Protein AF-A0A554JGA8-F1 (afdb_monomer)

Structure (mmCIF, N/CA/C/O backbone):
data_AF-A0A554JGA8-F1
#
_entry.id   AF-A0A554JGA8-F1
#
loop_
_atom_site.group_PDB
_atom_site.id
_atom_site.type_symbol
_atom_site.label_atom_id
_atom_site.label_alt_id
_atom_site.label_comp_id
_atom_site.label_asym_id
_atom_site.label_entity_id
_atom_site.label_seq_id
_atom_site.pdbx_PDB_ins_code
_atom_site.Cartn_x
_atom_site.Cartn_y
_atom_site.Cartn_z
_atom_site.occupancy
_atom_site.B_iso_or_equiv
_atom_site.auth_seq_id
_atom_site.auth_comp_id
_atom_site.auth_asym_id
_atom_site.auth_atom_id
_atom_site.pdbx_PDB_model_num
ATOM 1 N N . MET A 1 1 ? 7.615 -18.349 -20.698 1.00 77.12 1 MET A N 1
ATOM 2 C CA . MET A 1 1 ? 8.482 -17.216 -20.299 1.00 77.12 1 MET A CA 1
ATOM 3 C C . MET A 1 1 ? 7.672 -15.963 -19.979 1.00 77.12 1 MET A C 1
ATOM 5 O O . MET A 1 1 ? 7.543 -15.660 -18.809 1.00 77.12 1 MET A O 1
ATOM 9 N N . ALA A 1 2 ? 7.080 -15.252 -20.950 1.00 86.94 2 ALA A N 1
ATOM 10 C CA . ALA A 1 2 ? 6.348 -14.006 -20.652 1.00 86.94 2 ALA A CA 1
ATOM 11 C C . ALA A 1 2 ? 5.070 -14.216 -19.813 1.00 86.94 2 ALA A C 1
ATOM 13 O O . ALA A 1 2 ? 4.805 -13.450 -18.891 1.00 86.94 2 ALA A O 1
ATOM 14 N N . ILE A 1 3 ? 4.304 -15.273 -20.106 1.00 93.06 3 ILE A N 1
ATOM 15 C CA . ILE A 1 3 ? 3.080 -15.619 -19.363 1.00 93.06 3 ILE A CA 1
ATOM 16 C C . ILE A 1 3 ? 3.410 -15.936 -17.899 1.00 93.06 3 ILE A C 1
ATOM 18 O O . ILE A 1 3 ? 2.759 -15.409 -17.003 1.00 93.06 3 ILE A O 1
ATOM 22 N N . ASP A 1 4 ? 4.458 -16.727 -17.660 1.00 95.56 4 ASP A N 1
ATOM 23 C CA . ASP A 1 4 ? 4.889 -17.120 -16.313 1.00 95.56 4 ASP A CA 1
ATOM 24 C C . ASP A 1 4 ? 5.306 -15.902 -15.479 1.00 95.56 4 ASP A C 1
ATOM 26 O O . ASP A 1 4 ? 4.943 -15.795 -14.307 1.00 95.56 4 ASP A O 1
ATOM 30 N N . THR A 1 5 ? 6.015 -14.945 -16.091 1.00 94.38 5 THR A N 1
ATOM 31 C CA . THR A 1 5 ? 6.390 -13.686 -15.437 1.00 94.38 5 THR A CA 1
ATOM 32 C C . THR A 1 5 ? 5.163 -12.849 -15.084 1.00 94.38 5 THR A C 1
ATOM 34 O O . THR A 1 5 ? 5.040 -12.413 -13.943 1.00 94.38 5 THR A O 1
ATOM 37 N N . ILE A 1 6 ? 4.237 -12.641 -16.027 1.00 95.06 6 ILE A N 1
ATOM 38 C CA . ILE A 1 6 ? 3.011 -11.860 -15.784 1.00 95.06 6 ILE A CA 1
ATOM 39 C C . ILE A 1 6 ? 2.185 -12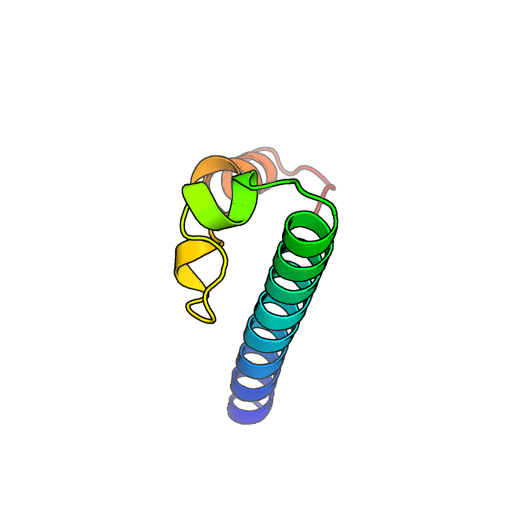.499 -14.666 1.00 95.06 6 ILE A C 1
ATOM 41 O O . ILE A 1 6 ? 1.728 -11.809 -13.756 1.00 95.06 6 ILE A O 1
ATOM 45 N N . PHE A 1 7 ? 2.031 -13.822 -14.711 1.00 95.94 7 PHE A N 1
ATOM 46 C CA . PHE A 1 7 ? 1.324 -14.573 -13.685 1.00 95.94 7 PHE A CA 1
ATOM 47 C C . PHE A 1 7 ? 1.990 -14.422 -12.313 1.00 95.94 7 PHE A C 1
ATOM 49 O O . PHE A 1 7 ? 1.317 -14.110 -11.334 1.00 95.94 7 PHE A O 1
ATOM 56 N N . SER A 1 8 ? 3.317 -14.557 -12.246 1.00 96.38 8 SER A N 1
ATOM 57 C CA . SER A 1 8 ? 4.074 -14.397 -10.999 1.00 96.38 8 SER A CA 1
ATOM 58 C C . SER A 1 8 ? 3.941 -12.989 -10.414 1.00 96.38 8 SER A C 1
ATOM 60 O O . SER A 1 8 ? 3.751 -12.846 -9.210 1.00 96.38 8 SER A O 1
ATOM 62 N N . VAL A 1 9 ? 3.984 -11.949 -11.254 1.00 94.62 9 VAL A N 1
ATOM 63 C CA . VAL A 1 9 ? 3.787 -10.556 -10.818 1.00 94.62 9 VAL A CA 1
ATOM 64 C C . VAL A 1 9 ? 2.379 -10.350 -10.265 1.00 94.62 9 VAL A C 1
ATOM 66 O O . VAL A 1 9 ? 2.223 -9.723 -9.221 1.00 94.62 9 VAL A O 1
ATOM 69 N N . LEU A 1 10 ? 1.353 -10.909 -10.911 1.00 95.25 10 LEU A N 1
ATOM 70 C CA . LEU A 1 10 ? -0.021 -10.818 -10.418 1.00 95.25 10 LEU A CA 1
ATOM 71 C C . LEU A 1 10 ? -0.172 -11.485 -9.042 1.00 95.25 10 LEU A C 1
ATOM 73 O O . LEU A 1 10 ? -0.777 -10.905 -8.139 1.00 95.25 10 LEU A O 1
ATOM 77 N N . VAL A 1 11 ? 0.407 -12.677 -8.871 1.00 96.44 11 VAL A N 1
ATOM 78 C CA . VAL A 1 11 ? 0.417 -13.391 -7.586 1.00 96.44 11 VAL A CA 1
ATOM 79 C C . VAL A 1 11 ? 1.154 -12.582 -6.522 1.00 96.44 11 VAL A C 1
ATOM 81 O O . VAL A 1 11 ? 0.642 -12.447 -5.414 1.00 96.44 11 VAL A O 1
ATOM 84 N N . LEU A 1 12 ? 2.310 -12.003 -6.853 1.00 95.00 12 LEU A N 1
ATOM 85 C CA . LEU A 1 12 ? 3.074 -11.161 -5.935 1.00 95.00 12 LEU A CA 1
ATOM 86 C C . LEU A 1 12 ? 2.256 -9.950 -5.473 1.00 95.00 12 LEU A C 1
ATOM 88 O O . LEU A 1 12 ? 2.143 -9.720 -4.272 1.00 95.00 12 LEU A O 1
ATOM 92 N N . VAL A 1 13 ? 1.642 -9.215 -6.406 1.00 94.56 13 VAL A N 1
ATOM 93 C CA . VAL A 1 13 ? 0.806 -8.046 -6.088 1.00 94.56 13 VAL A CA 1
ATOM 94 C C . VAL A 1 13 ? -0.331 -8.441 -5.150 1.00 94.56 13 VAL A C 1
ATOM 96 O O . VAL A 1 13 ? -0.525 -7.804 -4.117 1.00 94.56 13 VAL A O 1
ATOM 99 N N . MET A 1 14 ? -1.050 -9.521 -5.458 1.00 96.69 14 MET A N 1
ATOM 100 C CA . MET A 1 14 ? -2.143 -9.980 -4.599 1.00 96.69 14 MET A CA 1
ATOM 101 C C . MET A 1 14 ? -1.651 -10.488 -3.240 1.00 96.69 14 MET A C 1
ATOM 103 O O . MET A 1 14 ? -2.313 -10.250 -2.232 1.00 96.69 14 MET A O 1
ATOM 107 N N . SER A 1 15 ? -0.486 -11.137 -3.185 1.00 97.12 15 SER A N 1
ATOM 108 C CA . SER A 1 15 ? 0.126 -11.584 -1.931 1.00 97.12 15 SER A CA 1
ATOM 109 C C . SER A 1 15 ? 0.455 -10.407 -1.014 1.00 97.12 15 SER A C 1
ATOM 111 O O . SER A 1 15 ? 0.193 -10.485 0.184 1.00 97.12 15 SER A O 1
ATOM 113 N N . VAL A 1 16 ? 0.997 -9.316 -1.565 1.00 95.25 16 VAL A N 1
ATOM 114 C CA . VAL A 1 16 ? 1.283 -8.090 -0.805 1.00 95.25 16 VAL A CA 1
ATOM 115 C C . VAL A 1 16 ? -0.012 -7.447 -0.312 1.00 95.25 16 VAL A C 1
ATOM 117 O O . VAL A 1 16 ? -0.110 -7.112 0.862 1.00 95.25 16 VAL A O 1
ATOM 120 N N . VAL A 1 17 ? -1.048 -7.349 -1.152 1.00 96.50 17 VAL A N 1
ATOM 121 C CA . VAL A 1 17 ? -2.346 -6.793 -0.725 1.00 96.50 17 VAL A CA 1
ATOM 122 C C . VAL A 1 17 ? -2.937 -7.590 0.438 1.00 96.50 17 VAL A C 1
ATOM 124 O O . VAL A 1 17 ? -3.359 -7.008 1.432 1.00 96.50 17 VAL A O 1
ATOM 127 N N . VAL A 1 18 ? -2.940 -8.923 0.354 1.00 97.88 18 VAL A N 1
ATOM 128 C CA . VAL A 1 18 ? -3.446 -9.771 1.444 1.00 97.88 18 VAL A CA 1
ATOM 129 C C . VAL A 1 18 ? -2.614 -9.597 2.719 1.00 97.88 18 VAL A C 1
ATOM 131 O O . VAL A 1 18 ? -3.185 -9.558 3.810 1.00 97.88 18 VAL A O 1
ATOM 134 N N . HIS A 1 19 ? -1.292 -9.463 2.595 1.00 97.06 19 HIS A N 1
ATOM 135 C CA . HIS A 1 19 ? -0.396 -9.198 3.720 1.00 97.06 19 HIS A CA 1
ATOM 136 C C . HIS A 1 19 ? -0.747 -7.884 4.436 1.00 97.06 19 HIS A C 1
ATOM 138 O O . HIS A 1 19 ? -1.005 -7.894 5.639 1.00 97.06 19 HIS A O 1
ATOM 144 N N . GLU A 1 20 ? -0.852 -6.779 3.698 1.00 95.56 20 GLU A N 1
ATOM 145 C CA . GLU A 1 20 ? -1.162 -5.455 4.257 1.00 95.56 20 GLU A CA 1
ATOM 146 C C . GLU A 1 20 ? -2.569 -5.386 4.862 1.00 95.56 20 GLU A C 1
ATOM 148 O O . GLU A 1 20 ? -2.768 -4.870 5.962 1.00 95.56 20 GLU A O 1
ATOM 153 N N . VAL A 1 21 ? -3.560 -5.977 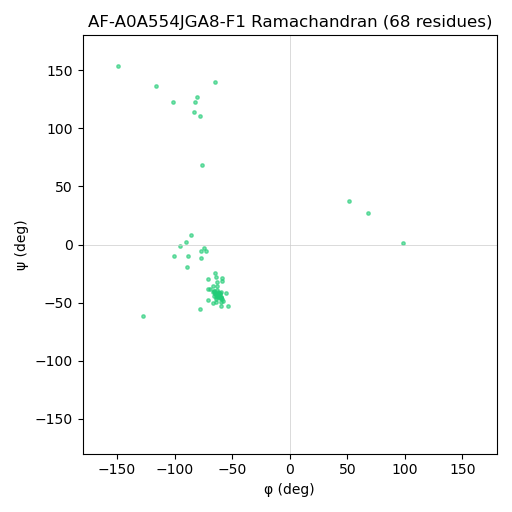4.190 1.00 97.44 21 VAL A N 1
ATOM 154 C CA . VAL A 1 21 ? -4.931 -6.052 4.711 1.00 97.44 21 VAL A CA 1
ATOM 155 C C . VAL A 1 21 ? -4.982 -6.874 6.001 1.00 97.44 21 VAL A C 1
ATOM 157 O O . 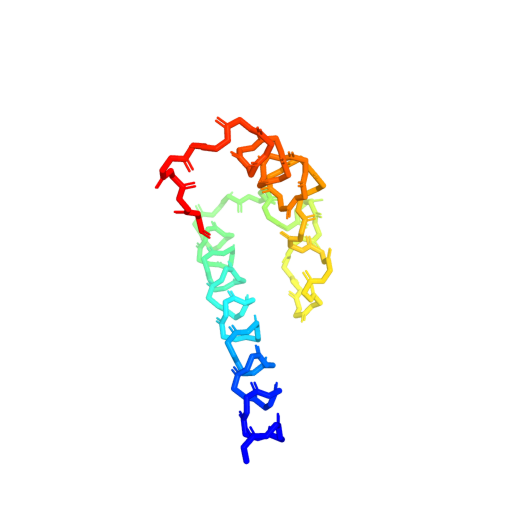VAL A 1 21 ? -5.731 -6.527 6.913 1.00 97.44 21 VAL A O 1
ATOM 160 N N . SER A 1 22 ? -4.167 -7.927 6.121 1.00 98.00 22 SER A N 1
ATOM 161 C CA . SER A 1 22 ? -4.077 -8.724 7.352 1.00 98.00 22 SER A CA 1
ATOM 162 C C . SER A 1 22 ? -3.519 -7.909 8.517 1.00 98.00 22 SER A C 1
ATOM 164 O O . SER A 1 22 ? -4.080 -7.968 9.613 1.00 98.00 22 SER A O 1
ATOM 166 N N . HIS A 1 23 ? -2.481 -7.099 8.281 1.00 97.81 23 HIS A N 1
ATOM 167 C CA . HIS A 1 23 ? -1.991 -6.143 9.281 1.00 97.81 23 HIS A CA 1
ATOM 168 C C . HIS A 1 23 ? -3.071 -5.141 9.670 1.00 97.81 23 HIS A C 1
ATOM 170 O O . HIS A 1 23 ? -3.300 -4.923 10.857 1.00 97.81 23 HIS A O 1
ATOM 176 N N . GLY A 1 24 ? -3.789 -4.592 8.688 1.00 97.44 24 GLY A N 1
ATOM 177 C CA . GLY A 1 24 ? -4.885 -3.657 8.927 1.00 97.44 24 GLY A CA 1
ATOM 178 C C . GLY A 1 24 ? -6.016 -4.258 9.769 1.00 97.44 24 GLY A C 1
ATOM 179 O O . GLY A 1 24 ? -6.526 -3.600 10.674 1.00 97.44 24 GLY A O 1
ATOM 180 N N . TYR A 1 25 ? -6.391 -5.517 9.528 1.00 98.19 25 TYR A N 1
ATOM 181 C CA . TYR A 1 25 ? -7.377 -6.212 10.359 1.00 98.19 25 TYR A CA 1
ATOM 182 C C . TYR A 1 25 ? -6.856 -6.516 11.765 1.00 98.19 25 TYR A C 1
ATOM 184 O O . TYR A 1 25 ? -7.617 -6.387 12.724 1.00 98.19 25 TYR A O 1
ATOM 192 N N . ALA A 1 26 ? -5.582 -6.892 11.910 1.00 98.50 26 ALA A N 1
ATOM 193 C CA . ALA A 1 26 ? -4.968 -7.100 13.219 1.00 98.50 26 ALA A CA 1
ATOM 194 C C . ALA A 1 26 ? -4.928 -5.793 14.033 1.00 98.50 26 ALA A C 1
ATOM 196 O O . ALA A 1 26 ? -5.314 -5.786 15.200 1.00 98.50 26 ALA A O 1
ATOM 197 N N . ALA A 1 27 ? -4.546 -4.682 13.401 1.00 98.25 27 ALA A N 1
ATOM 198 C CA . ALA A 1 27 ? -4.565 -3.343 13.985 1.00 98.25 27 ALA A CA 1
ATOM 199 C C . ALA A 1 27 ? -5.986 -2.935 14.409 1.00 98.25 27 ALA A C 1
ATOM 201 O O . ALA A 1 27 ? -6.197 -2.534 15.554 1.00 98.25 27 ALA A O 1
ATOM 202 N N . LEU A 1 28 ? -6.981 -3.158 13.542 1.00 98.19 28 LEU A N 1
ATOM 203 C CA . LEU A 1 28 ? -8.387 -2.891 13.851 1.00 98.19 28 LEU A CA 1
ATOM 204 C C . LEU A 1 28 ? -8.892 -3.714 15.040 1.00 98.19 28 LEU A C 1
ATOM 206 O O . LEU A 1 28 ? -9.602 -3.183 15.893 1.00 98.19 28 LEU A O 1
ATOM 210 N N . ALA A 1 29 ? -8.516 -4.992 15.122 1.00 98.12 29 ALA A N 1
ATOM 211 C CA . ALA A 1 29 ? -8.868 -5.850 16.252 1.00 98.12 29 ALA A CA 1
ATOM 212 C C . ALA A 1 29 ? -8.246 -5.366 17.575 1.00 98.12 29 ALA A C 1
ATOM 214 O O . ALA A 1 29 ? -8.824 -5.582 18.638 1.00 98.12 29 ALA A O 1
ATOM 215 N N . LEU A 1 30 ? -7.099 -4.683 17.507 1.00 98.38 30 LEU A N 1
ATOM 216 C CA . LEU A 1 30 ? -6.422 -4.049 18.641 1.00 98.38 30 LEU A CA 1
ATOM 217 C C . LEU A 1 30 ? -6.858 -2.588 18.874 1.00 98.38 30 LEU A C 1
ATOM 219 O O . LEU A 1 30 ? -6.364 -1.948 19.800 1.00 98.38 30 LEU A O 1
ATOM 223 N N . GLY A 1 31 ? -7.809 -2.077 18.084 1.00 97.88 31 GLY A N 1
ATOM 224 C CA . GLY A 1 31 ? -8.437 -0.767 18.268 1.00 97.88 31 GLY A CA 1
ATOM 225 C C . GLY A 1 31 ? -7.888 0.371 17.403 1.00 97.88 31 GLY A C 1
ATOM 226 O O . GLY A 1 31 ? -8.392 1.486 17.517 1.00 97.88 31 GLY A O 1
ATOM 227 N N . ASP A 1 32 ? -6.910 0.123 16.530 1.00 98.19 32 ASP A N 1
ATOM 228 C CA . ASP A 1 32 ? -6.426 1.115 15.564 1.00 98.19 32 ASP A CA 1
ATOM 229 C C . ASP A 1 32 ? -7.328 1.134 14.319 1.00 98.19 32 ASP A C 1
ATOM 231 O O . ASP A 1 32 ? -7.418 0.167 13.560 1.00 98.19 32 ASP A O 1
ATOM 235 N N . THR A 1 33 ? -8.028 2.249 14.110 1.00 97.50 33 THR A N 1
ATOM 236 C CA . THR A 1 33 ? -9.007 2.392 13.031 1.00 97.50 33 THR A CA 1
ATOM 237 C C . THR A 1 33 ? -8.450 3.037 11.764 1.00 97.50 33 THR A C 1
ATOM 239 O O . THR A 1 33 ? -9.187 3.109 10.780 1.00 97.50 33 THR A O 1
ATOM 242 N N . THR A 1 34 ? -7.174 3.441 11.720 1.00 96.88 34 THR A N 1
ATOM 243 C CA . THR A 1 34 ? -6.599 4.216 10.605 1.00 96.88 34 THR A CA 1
ATOM 244 C C . THR A 1 34 ? -6.818 3.544 9.249 1.00 96.88 34 THR A C 1
ATOM 246 O O . THR A 1 34 ? -7.407 4.144 8.352 1.00 96.88 34 THR A O 1
ATOM 249 N N . ALA A 1 35 ? -6.446 2.267 9.099 1.00 95.31 35 ALA A N 1
ATOM 250 C CA . ALA A 1 35 ? -6.592 1.555 7.823 1.00 95.31 35 ALA A CA 1
ATOM 251 C C . ALA A 1 35 ? -8.060 1.402 7.379 1.00 95.31 35 ALA A C 1
ATOM 253 O O . ALA A 1 35 ? -8.364 1.392 6.182 1.00 95.31 35 ALA A O 1
ATOM 254 N N . ARG A 1 36 ? -8.988 1.284 8.336 1.00 96.56 36 ARG A N 1
ATOM 255 C CA . ARG A 1 36 ? -10.426 1.213 8.053 1.00 96.56 36 ARG A CA 1
ATOM 256 C C . ARG A 1 36 ? -10.948 2.565 7.584 1.00 96.56 36 ARG A C 1
ATOM 258 O O . ARG A 1 36 ? -11.655 2.622 6.581 1.00 96.56 36 ARG A O 1
ATOM 265 N N . ASP A 1 37 ? -10.596 3.623 8.302 1.00 97.56 37 ASP A N 1
ATOM 266 C CA . ASP A 1 37 ? -11.110 4.969 8.071 1.00 97.56 37 ASP A CA 1
ATOM 267 C C . ASP A 1 37 ? -10.544 5.559 6.759 1.00 97.56 37 ASP A C 1
ATOM 269 O O . ASP A 1 37 ? -11.243 6.274 6.044 1.00 97.56 37 ASP A O 1
ATOM 273 N N . GLU A 1 38 ? -9.332 5.155 6.362 1.00 95.25 38 GLU A N 1
ATOM 274 C CA . GLU A 1 38 ? -8.740 5.445 5.045 1.00 95.25 38 GLU A CA 1
ATOM 275 C C . GLU A 1 38 ? -9.293 4.563 3.904 1.00 95.25 38 GLU A C 1
ATOM 277 O O . GLU A 1 38 ? -8.957 4.757 2.733 1.00 95.25 38 GLU A O 1
ATOM 282 N N . GLY A 1 39 ? -10.145 3.577 4.211 1.00 95.00 39 GLY A N 1
ATOM 283 C CA . GLY A 1 39 ? -10.717 2.660 3.221 1.00 95.00 39 GLY A CA 1
ATOM 284 C C . GLY A 1 39 ? -9.697 1.699 2.599 1.00 95.00 39 GLY A C 1
ATOM 285 O O . GLY A 1 39 ? -9.886 1.260 1.460 1.00 95.00 39 GLY A O 1
ATOM 286 N N . ARG A 1 40 ? -8.620 1.384 3.331 1.00 95.94 40 ARG A N 1
ATOM 287 C CA . ARG A 1 40 ? -7.533 0.484 2.913 1.00 95.94 40 ARG A CA 1
ATOM 288 C C . ARG A 1 40 ? -7.787 -0.986 3.260 1.00 95.94 40 ARG A C 1
ATOM 290 O O . ARG A 1 40 ? -7.110 -1.853 2.734 1.00 95.94 40 ARG A O 1
ATOM 297 N N . LEU A 1 41 ? -8.811 -1.311 4.053 1.00 96.31 41 LEU A N 1
ATOM 298 C CA . LEU A 1 41 ? -9.242 -2.701 4.290 1.00 96.31 41 LEU A CA 1
ATOM 299 C C . LEU A 1 41 ? -10.024 -3.270 3.089 1.00 96.31 41 LEU A C 1
ATOM 301 O O . LEU A 1 41 ? -11.237 -3.467 3.141 1.00 96.31 41 LEU A O 1
ATOM 305 N N . THR A 1 42 ? -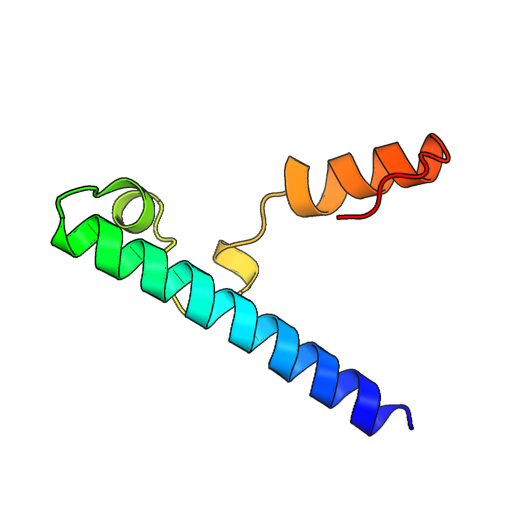9.339 -3.490 1.968 1.00 96.12 42 THR A N 1
ATOM 306 C CA . THR A 1 42 ? -9.934 -3.947 0.705 1.00 96.12 42 THR A CA 1
ATOM 307 C C . THR A 1 42 ? -8.942 -4.788 -0.089 1.00 96.12 42 THR A C 1
ATOM 309 O O . THR A 1 42 ? -7.747 -4.595 0.020 1.00 96.12 42 THR A O 1
ATOM 312 N N . LEU A 1 43 ? -9.402 -5.701 -0.944 1.00 95.69 43 LEU A N 1
ATOM 313 C CA . LEU A 1 43 ? -8.505 -6.454 -1.835 1.00 95.69 43 LEU A CA 1
ATOM 314 C C . LEU A 1 43 ? -8.195 -5.716 -3.146 1.00 95.69 43 LEU A C 1
ATOM 316 O O . LEU A 1 43 ? -7.608 -6.291 -4.058 1.00 95.69 43 LEU A O 1
ATOM 320 N N . ASN A 1 44 ? -8.601 -4.450 -3.269 1.00 95.19 4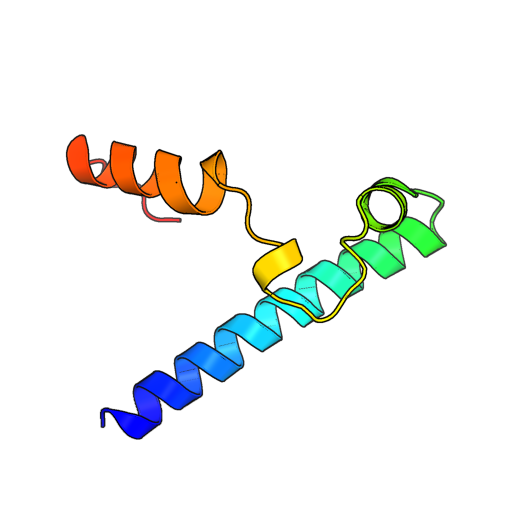4 ASN A N 1
ATOM 321 C CA . ASN A 1 44 ? -8.271 -3.630 -4.426 1.00 95.19 44 ASN A CA 1
ATOM 322 C C . ASN A 1 44 ? -6.816 -3.117 -4.326 1.00 95.19 44 ASN A C 1
ATOM 324 O O . ASN A 1 44 ? -6.559 -2.220 -3.515 1.00 95.19 44 ASN A O 1
ATOM 328 N N . PRO A 1 45 ? -5.871 -3.591 -5.165 1.00 91.88 45 PRO A N 1
ATOM 329 C CA . PRO A 1 45 ? -4.468 -3.167 -5.102 1.00 91.88 45 PRO A CA 1
ATOM 330 C C . PRO A 1 45 ? -4.298 -1.657 -5.286 1.00 91.88 45 PRO A C 1
ATOM 332 O O . PRO A 1 45 ? -3.436 -1.051 -4.657 1.00 91.88 45 PRO A O 1
ATOM 335 N N . LEU A 1 46 ? -5.170 -1.013 -6.069 1.00 91.88 46 LEU A N 1
ATOM 336 C CA . LEU A 1 46 ? -5.082 0.424 -6.344 1.00 91.88 46 LEU A CA 1
ATOM 337 C C . LEU A 1 46 ? -5.302 1.292 -5.100 1.00 91.88 46 LEU A C 1
ATOM 339 O O . LEU A 1 46 ? -4.836 2.424 -5.058 1.00 91.88 46 LEU A O 1
ATOM 343 N N . LYS A 1 47 ? -6.002 0.777 -4.084 1.00 91.69 47 LYS A N 1
ATOM 344 C CA . LYS A 1 47 ? -6.255 1.489 -2.820 1.00 91.69 47 LYS A CA 1
ATOM 345 C C . LYS A 1 47 ? -5.048 1.502 -1.876 1.00 91.69 47 LYS A C 1
ATOM 347 O O . LYS A 1 47 ? -5.053 2.260 -0.911 1.00 91.69 47 LYS A O 1
ATOM 352 N N . HIS A 1 48 ? -4.031 0.696 -2.174 1.00 90.00 48 HIS A N 1
ATOM 353 C CA . HIS A 1 48 ? -2.798 0.579 -1.392 1.00 90.00 48 HIS A CA 1
ATOM 354 C C . HIS A 1 48 ? -1.642 1.365 -2.015 1.00 90.00 48 HIS A C 1
ATOM 356 O O . HIS A 1 48 ? -0.596 1.511 -1.392 1.00 90.00 48 HIS A O 1
ATOM 362 N N . LEU A 1 49 ? -1.817 1.871 -3.239 1.00 89.75 49 LEU A N 1
ATOM 363 C CA . LEU A 1 49 ? -0.806 2.670 -3.917 1.00 89.75 49 LEU A CA 1
ATOM 364 C C . LEU A 1 49 ? -0.848 4.108 -3.406 1.00 89.75 49 LEU A C 1
ATOM 366 O O . LEU A 1 49 ? -1.889 4.767 -3.444 1.00 89.75 49 LEU A O 1
ATOM 370 N N . ASP A 1 50 ? 0.308 4.599 -2.980 1.00 89.12 50 ASP A N 1
ATOM 371 C CA . ASP A 1 50 ? 0.513 6.002 -2.651 1.00 89.12 50 ASP A CA 1
ATOM 372 C C . ASP A 1 50 ? 1.253 6.681 -3.816 1.00 89.12 50 ASP A C 1
ATOM 374 O O . ASP A 1 50 ? 2.343 6.242 -4.177 1.00 89.12 50 ASP A O 1
ATOM 378 N N . PRO A 1 51 ? 0.719 7.742 -4.444 1.00 86.88 51 PRO A N 1
ATOM 379 C CA . PRO A 1 51 ? 1.371 8.369 -5.596 1.00 86.88 51 PRO A CA 1
ATOM 380 C C . PRO A 1 51 ? 2.785 8.890 -5.310 1.00 86.88 51 PRO A C 1
ATOM 382 O O . PRO A 1 51 ? 3.623 8.932 -6.213 1.00 86.88 51 PRO A O 1
ATOM 385 N N . VAL A 1 52 ? 3.074 9.284 -4.067 1.00 92.19 52 VAL A N 1
ATOM 386 C CA . VAL A 1 52 ? 4.397 9.778 -3.687 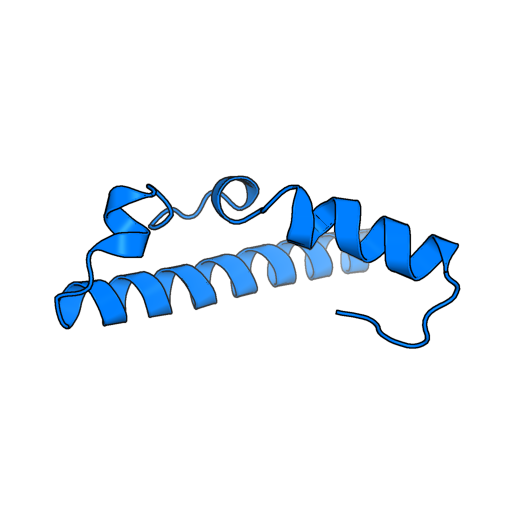1.00 92.19 52 VAL A CA 1
ATOM 387 C C . VAL A 1 52 ? 5.352 8.602 -3.507 1.00 92.19 52 VAL A C 1
ATOM 389 O O . VAL A 1 52 ? 6.377 8.547 -4.183 1.00 92.19 52 VAL A O 1
ATOM 392 N N . GLY A 1 53 ? 5.009 7.642 -2.650 1.00 87.12 53 GLY A N 1
ATOM 393 C CA . GLY A 1 53 ? 5.855 6.491 -2.333 1.00 87.12 53 GLY A CA 1
ATOM 394 C C . GLY A 1 53 ? 5.970 5.472 -3.468 1.00 87.12 53 GLY A C 1
ATOM 395 O O . GLY A 1 53 ? 7.050 4.943 -3.705 1.00 87.12 53 GLY A O 1
ATOM 396 N N . SER A 1 54 ? 4.887 5.216 -4.201 1.00 87.00 54 SER A N 1
ATOM 397 C CA . SER A 1 54 ? 4.831 4.194 -5.254 1.00 87.00 54 SER A CA 1
ATOM 398 C C . SER A 1 54 ? 5.237 4.707 -6.639 1.00 87.00 54 SER A C 1
ATOM 400 O O . SER A 1 54 ? 5.558 3.892 -7.500 1.00 87.00 54 SER A O 1
ATOM 402 N N . VAL A 1 55 ? 5.220 6.026 -6.888 1.00 88.06 55 VAL A N 1
ATOM 403 C CA . VAL A 1 55 ? 5.542 6.593 -8.216 1.00 88.06 55 VAL A CA 1
ATOM 404 C C . VAL A 1 55 ? 6.609 7.678 -8.139 1.00 88.06 55 VAL A C 1
ATOM 406 O O . VAL A 1 55 ? 7.677 7.523 -8.734 1.00 88.06 55 VAL A O 1
ATOM 409 N N . ALA A 1 56 ? 6.346 8.776 -7.425 1.00 91.69 56 ALA A N 1
ATOM 410 C CA . ALA A 1 56 ? 7.232 9.938 -7.452 1.00 91.69 56 ALA A CA 1
ATOM 411 C C . ALA A 1 56 ? 8.621 9.622 -6.880 1.00 91.69 56 ALA A C 1
ATOM 413 O O . ALA A 1 56 ? 9.631 9.974 -7.484 1.00 91.69 56 ALA A O 1
ATOM 414 N N . LEU A 1 57 ? 8.682 8.927 -5.745 1.00 91.69 57 LEU A N 1
ATOM 415 C CA . LEU A 1 57 ? 9.931 8.593 -5.075 1.00 91.69 57 LEU A CA 1
ATOM 416 C C . LEU A 1 57 ? 10.786 7.605 -5.898 1.00 91.69 57 LEU A C 1
ATOM 418 O O . LEU A 1 57 ? 11.942 7.942 -6.158 1.00 91.69 57 LEU A O 1
ATOM 422 N N . PRO A 1 58 ? 10.266 6.462 -6.395 1.00 89.31 58 PRO A N 1
ATOM 423 C CA . PRO A 1 58 ? 11.017 5.587 -7.294 1.00 89.31 58 PRO A CA 1
ATOM 424 C C . PRO A 1 58 ? 11.532 6.311 -8.540 1.00 89.31 58 PRO A C 1
ATOM 426 O O . PRO A 1 58 ? 12.685 6.128 -8.928 1.00 89.31 58 PRO A O 1
ATOM 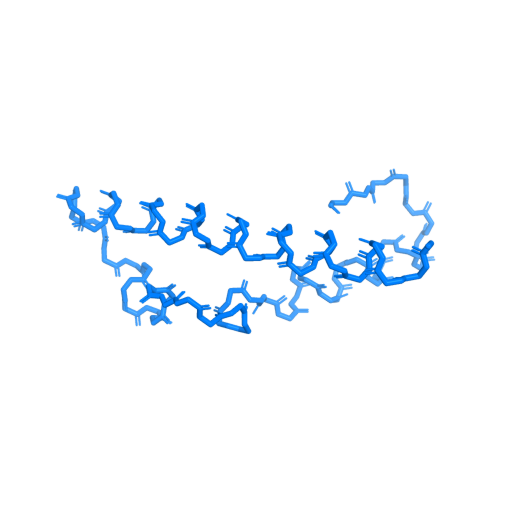429 N N . LEU A 1 59 ? 10.711 7.183 -9.138 1.00 91.19 59 LEU A N 1
ATOM 430 C CA . LEU A 1 59 ? 11.112 7.962 -10.307 1.00 91.19 59 LEU A CA 1
ATOM 431 C C . LEU A 1 59 ? 12.253 8.931 -9.977 1.00 91.19 59 LEU A C 1
ATOM 433 O O . LEU A 1 59 ? 13.241 8.988 -10.706 1.00 91.19 59 LEU A O 1
ATOM 437 N N . LEU A 1 60 ? 12.149 9.667 -8.868 1.00 93.44 60 LEU 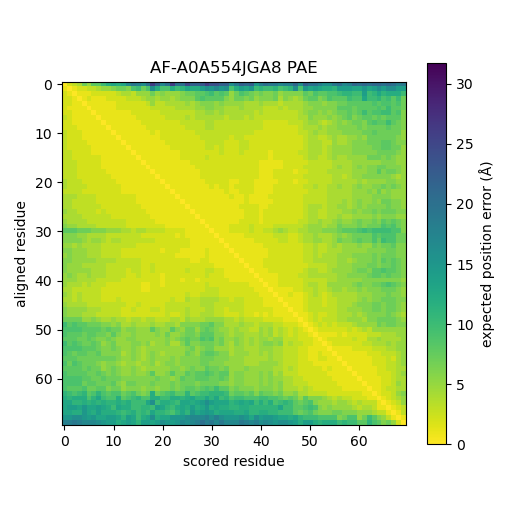A N 1
ATOM 438 C CA . LEU A 1 60 ? 13.201 10.577 -8.416 1.00 93.44 60 LEU A CA 1
ATOM 439 C C . LEU A 1 60 ? 14.506 9.834 -8.128 1.00 93.44 60 LEU A C 1
ATOM 441 O O . LEU A 1 60 ? 15.569 10.300 -8.533 1.00 93.44 60 LEU A O 1
ATOM 445 N N . LEU A 1 61 ? 14.442 8.671 -7.478 1.00 91.94 61 LEU A N 1
ATOM 446 C CA . LEU A 1 61 ? 15.627 7.860 -7.210 1.00 91.94 61 LEU A CA 1
ATOM 447 C C . LEU A 1 61 ? 16.265 7.310 -8.483 1.00 91.94 61 LEU A C 1
ATOM 449 O O . LEU A 1 61 ? 17.492 7.332 -8.599 1.00 91.94 61 LEU A O 1
ATOM 453 N N . ALA A 1 62 ? 15.454 6.876 -9.449 1.00 90.94 62 ALA A N 1
ATOM 454 C CA . ALA A 1 62 ? 15.937 6.439 -10.752 1.00 90.94 62 ALA A CA 1
ATOM 455 C C . ALA A 1 62 ? 16.647 7.582 -11.498 1.00 90.94 62 ALA A C 1
ATOM 457 O O . ALA A 1 62 ? 17.739 7.389 -12.036 1.00 90.94 62 ALA A O 1
ATOM 458 N N . LEU A 1 63 ? 16.078 8.794 -11.474 1.00 93.50 63 LEU A N 1
ATOM 459 C CA . LEU A 1 63 ? 16.687 9.989 -12.071 1.00 93.50 63 LEU A CA 1
ATOM 460 C C . LEU A 1 63 ? 17.980 10.400 -11.357 1.00 93.50 63 LEU A C 1
ATOM 462 O O . LEU A 1 63 ? 18.961 10.752 -12.010 1.00 93.50 63 LEU A O 1
ATOM 466 N N . ALA A 1 64 ? 18.006 10.304 -10.027 1.00 94.31 64 ALA A N 1
ATOM 467 C CA . ALA A 1 64 ? 19.186 10.569 -9.211 1.00 94.31 64 ALA A CA 1
ATOM 468 C C . ALA A 1 64 ? 20.260 9.467 -9.306 1.00 94.31 64 ALA A C 1
ATOM 470 O O . ALA A 1 64 ? 21.340 9.632 -8.741 1.00 94.31 64 ALA A O 1
ATOM 471 N N . ARG A 1 65 ? 19.981 8.351 -10.004 1.00 90.75 65 ARG A N 1
ATOM 472 C CA . ARG A 1 65 ? 20.828 7.143 -10.052 1.00 90.75 65 ARG A CA 1
ATOM 473 C C . ARG A 1 65 ? 21.201 6.640 -8.655 1.00 90.75 65 ARG A C 1
ATOM 475 O O . ARG A 1 65 ? 22.327 6.204 -8.415 1.00 90.75 65 ARG A O 1
ATOM 482 N N . SER A 1 66 ? 20.251 6.735 -7.729 1.00 89.94 66 SER A N 1
ATOM 483 C CA . SER A 1 66 ? 20.421 6.236 -6.371 1.00 89.94 66 SER A CA 1
ATOM 484 C C . SER A 1 66 ? 20.582 4.710 -6.389 1.00 89.94 66 SER A C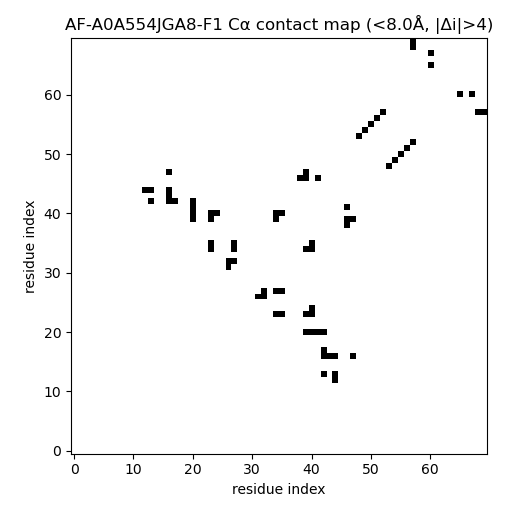 1
ATOM 486 O O . SER A 1 66 ? 19.859 4.040 -7.125 1.00 89.94 66 SER A O 1
ATOM 488 N N . PRO A 1 67 ? 21.482 4.133 -5.573 1.00 88.50 67 PRO A N 1
ATOM 489 C CA . PRO A 1 67 ? 21.609 2.682 -5.435 1.00 88.50 67 PRO A CA 1
ATOM 490 C C . PRO A 1 67 ? 20.468 2.047 -4.617 1.00 88.50 67 PRO A C 1
ATOM 492 O O . PRO A 1 67 ? 20.445 0.831 -4.448 1.00 88.50 67 PRO A O 1
ATOM 495 N N . ILE A 1 68 ? 19.546 2.849 -4.073 1.00 83.44 68 ILE A N 1
ATOM 496 C CA . ILE A 1 68 ? 18.418 2.376 -3.264 1.00 83.44 68 ILE A CA 1
ATOM 497 C C . ILE A 1 68 ? 17.289 1.904 -4.189 1.00 83.44 68 ILE A C 1
ATOM 499 O O . ILE A 1 68 ? 16.778 2.689 -4.987 1.00 83.44 68 ILE A O 1
ATOM 503 N N . MET A 1 69 ? 16.878 0.641 -4.041 1.00 66.19 69 MET A N 1
ATOM 504 C CA . MET A 1 69 ? 15.652 0.084 -4.622 1.00 66.19 69 MET A CA 1
ATOM 505 C C . MET A 1 69 ? 14.707 -0.343 -3.494 1.00 66.19 69 MET A C 1
ATOM 507 O O . MET A 1 69 ? 15.168 -0.926 -2.511 1.00 66.19 69 MET A O 1
ATOM 511 N N . PHE A 1 70 ? 13.421 -0.017 -3.637 1.00 62.50 70 PHE A N 1
ATOM 512 C CA . PHE A 1 70 ? 12.337 -0.410 -2.730 1.00 62.50 70 PHE A CA 1
ATOM 513 C C . PHE A 1 70 ? 11.527 -1.551 -3.334 1.00 62.50 70 PHE A C 1
ATOM 515 O O . PHE A 1 70 ? 11.382 -1.549 -4.580 1.00 62.50 70 PHE A O 1
#

pLDDT: mean 93.01, std 6.38, range [62.5, 98.5]

Mean predicted aligned error: 4.54 Å

Foldseek 3Di:
DVVVVVVVVVVVLQVVLVVVLVVQVVCVVVPNCVCVVLVSNDSPSVSVDDCCVNPVVVVVCVVVVPPDDD

Radius of gyration: 15.17 Å; Cα contacts (8 Å, |Δi|>4): 38; chains: 1; bounding box: 33×28×39 Å

Sequence (70 aa):
MAIDTIFSVLVLVMSVVVHEVSHGYAALALGDTTARDEGRLTLNPLKHLDPVGSVALPLLLALARSPIMF

Nearest PDB structures (foldseek):
  3r84-assembly13_A  TM=4.498E-01  e=7.099E+00  Saccharomyces cerevisiae

Solvent-accessible surface area (backbone atoms only — not comparable to full-atom values): 4143 Å² total; per-residue (Å²): 109,71,65,59,51,55,52,52,51,53,51,50,54,51,51,50,37,53,52,54,32,50,52,38,51,53,38,41,75,75,69,46,52,63,42,60,78,71,60,42,70,48,89,56,63,74,62,74,59,43,70,53,74,71,42,50,46,56,52,52,32,60,75,68,65,49,92,75,80,133

Secondary structure (DSSP, 8-state):
-HHHHHHHHHHHHHHHHHHHHHHHHHHHHTT--HHHHTT--SS-GGGG--IIIIIIHHHHHHHTT-S---